Protein AF-A0A958J693-F1 (afdb_monomer)

Foldseek 3Di:
DAELLPRVVRVVVVLLVVLQDQLDAAEHEPVVVCVVVVHDDDQVVVCVQQQHHYFYYHVVVPRRVVVRVVRNVCSVVVVDGGDGDHDPPDDPVVVVQLVVQLVVCCVLPPPQGSSSSLSVCVVVVPVVSVVCVVVVVSNVVPDDPPPPDPPDD

Radius of gyration: 18.5 Å; Cα contacts (8 Å, |Δi|>4): 160; chains: 1; bounding box: 46×27×49 Å

Secondary structure (DSSP, 8-state):
-EEGGGHHHHHHHHHHHHHH-S---EEEE-HHHHHHTT----HHHHHHHHTS-EEEEBGGGTBTHHHHHHHHHHHHHTSS-----------HHHHHHHHHHHHHHHHHSTT-TTHHHHHHHHHHT-HHHHHHHHHSGGGTTT-PPP-------

Solvent-accessible surface area (backbone atoms only — not comparable to full-atom values): 8835 Å² total; per-residue (Å²): 117,36,47,48,75,49,43,75,74,39,45,59,59,50,56,56,49,44,59,69,42,54,80,60,68,42,40,31,27,43,42,63,59,15,49,75,73,71,49,82,78,64,46,67,60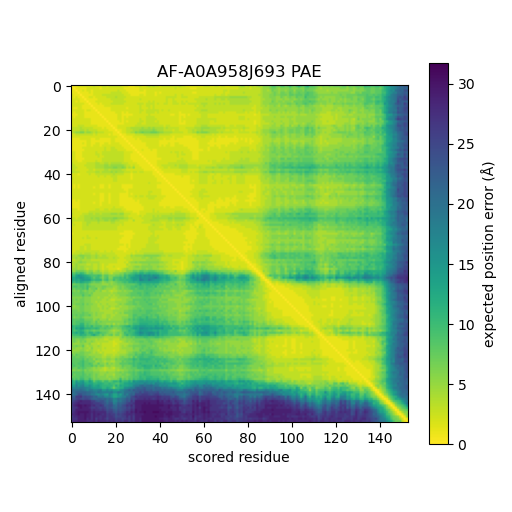,49,18,64,64,46,22,31,58,48,36,61,19,27,71,94,76,60,39,42,50,70,61,43,51,53,50,47,49,31,37,75,74,57,76,44,80,46,56,46,64,67,86,81,86,65,56,73,67,56,54,51,50,42,56,54,41,30,55,50,47,47,68,80,37,70,86,55,66,52,42,64,46,54,32,51,39,51,75,72,60,38,66,69,59,51,47,28,63,73,73,61,54,54,73,55,82,63,56,73,77,75,92,79,69,81,85,76,131

Sequence (153 aa):
VADATRLERNLNLVLQILEITDRAVLCLNLIDEARRHGISIDTRILAKELGVPVIPAAARQNEGMTELLAEIEAVASGQTVCQPRRAQNEPPALKRALKTLMKKLEHEFPGLSNARWVALRLLEGDPLIVEAVRSGELRDLGKSPAISNPVRE

Structure (mmCIF, N/CA/C/O backbone):
data_AF-A0A958J693-F1
#
_entry.id   AF-A0A958J693-F1
#
loop_
_atom_site.group_PDB
_atom_site.id
_atom_site.type_symbol
_atom_site.label_atom_id
_atom_site.label_alt_id
_atom_site.label_comp_id
_atom_site.label_asym_id
_atom_site.label_entity_id
_atom_site.label_seq_id
_atom_site.pdbx_PDB_ins_code
_atom_site.Cartn_x
_atom_site.Cartn_y
_atom_site.Cartn_z
_atom_site.occupancy
_atom_site.B_iso_or_equiv
_atom_site.auth_seq_id
_atom_site.auth_comp_id
_atom_site.auth_asym_id
_atom_site.auth_atom_id
_atom_site.pdbx_PDB_model_num
ATOM 1 N N . VAL A 1 1 ? -2.371 5.069 5.888 1.00 95.00 1 VAL A N 1
ATOM 2 C CA . VAL A 1 1 ? -3.548 5.175 6.786 1.00 95.00 1 VAL A CA 1
ATOM 3 C C . VAL A 1 1 ? -4.766 5.468 5.927 1.00 95.00 1 VAL A C 1
ATOM 5 O O . VAL A 1 1 ? -4.644 6.302 5.038 1.00 95.00 1 VAL A O 1
ATOM 8 N N . ALA A 1 2 ? -5.889 4.792 6.157 1.00 97.06 2 ALA A N 1
ATOM 9 C CA . ALA A 1 2 ? -7.163 5.041 5.484 1.00 97.06 2 ALA A CA 1
ATOM 10 C C . ALA A 1 2 ? -8.268 5.316 6.509 1.00 97.06 2 ALA A C 1
ATOM 12 O O . ALA A 1 2 ? -8.264 4.736 7.591 1.00 97.06 2 ALA A O 1
ATOM 13 N N . ASP A 1 3 ? -9.207 6.190 6.154 1.00 96.50 3 ASP A N 1
ATOM 14 C CA . ASP A 1 3 ? -10.397 6.496 6.954 1.00 96.50 3 ASP A CA 1
ATOM 15 C C . ASP A 1 3 ? -11.483 5.426 6.744 1.00 96.50 3 ASP A C 1
ATOM 17 O O . ASP A 1 3 ? -11.991 5.262 5.629 1.00 96.50 3 ASP A O 1
ATOM 21 N N . ALA A 1 4 ? -11.855 4.725 7.818 1.00 96.56 4 ALA A N 1
ATOM 22 C CA . ALA A 1 4 ? -12.883 3.687 7.827 1.00 96.56 4 ALA A CA 1
ATOM 23 C C . ALA A 1 4 ? -14.268 4.209 7.406 1.00 96.56 4 ALA A C 1
ATOM 25 O O . ALA A 1 4 ? -15.040 3.473 6.797 1.00 96.56 4 ALA A O 1
ATOM 26 N N . THR A 1 5 ? -14.579 5.485 7.650 1.00 95.81 5 THR A N 1
ATOM 27 C CA . THR A 1 5 ? -15.868 6.086 7.268 1.00 95.81 5 THR A CA 1
ATOM 28 C C . THR A 1 5 ? -15.969 6.388 5.771 1.00 95.81 5 THR A C 1
ATOM 30 O O . THR A 1 5 ? -17.068 6.544 5.243 1.00 95.81 5 THR A O 1
ATOM 33 N N . ARG A 1 6 ? -14.832 6.473 5.063 1.00 95.31 6 ARG A N 1
ATOM 34 C CA . ARG A 1 6 ? -14.761 6.781 3.621 1.00 95.31 6 ARG A CA 1
ATOM 35 C C . ARG A 1 6 ? -13.801 5.844 2.896 1.00 95.31 6 ARG A C 1
ATOM 37 O O . ARG A 1 6 ? -12.930 6.297 2.145 1.00 95.31 6 ARG A O 1
ATOM 44 N N . LEU A 1 7 ? -13.950 4.542 3.130 1.00 93.94 7 LEU A N 1
ATOM 45 C CA . LEU A 1 7 ? -13.000 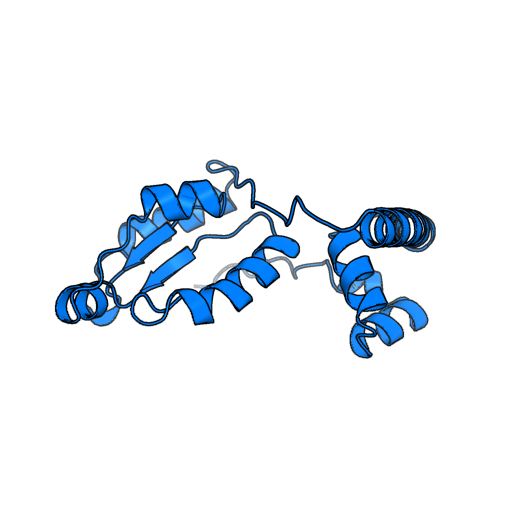3.542 2.651 1.00 93.94 7 LEU A CA 1
ATOM 46 C C . LEU A 1 7 ? -12.834 3.561 1.123 1.00 93.94 7 LEU A C 1
ATOM 48 O O . LEU A 1 7 ? -11.704 3.603 0.653 1.00 93.94 7 LEU A O 1
ATOM 52 N N . GLU A 1 8 ? -13.922 3.629 0.350 1.00 93.19 8 GLU A N 1
ATOM 53 C CA . GLU A 1 8 ? -13.881 3.628 -1.125 1.00 93.19 8 GLU A CA 1
ATOM 54 C C . GLU A 1 8 ? -12.957 4.717 -1.694 1.00 93.19 8 GLU A C 1
ATOM 56 O O . GLU A 1 8 ? -12.073 4.444 -2.507 1.00 93.19 8 GLU A O 1
ATOM 61 N N . ARG A 1 9 ? -13.089 5.951 -1.196 1.00 94.06 9 ARG A N 1
ATOM 62 C CA . ARG A 1 9 ? -12.244 7.075 -1.619 1.00 94.06 9 ARG A CA 1
ATOM 63 C C . ARG A 1 9 ? -10.778 6.861 -1.239 1.00 94.06 9 ARG A C 1
ATOM 65 O O . ARG A 1 9 ? -9.889 7.218 -2.006 1.00 94.06 9 ARG A O 1
ATOM 72 N N . ASN A 1 10 ? -10.521 6.313 -0.052 1.00 95.50 10 ASN A N 1
ATOM 73 C CA . ASN A 1 10 ? -9.160 6.081 0.431 1.00 95.50 10 ASN A CA 1
ATOM 74 C C . ASN A 1 10 ? -8.486 4.909 -0.296 1.00 95.50 10 ASN A C 1
ATOM 76 O O . ASN A 1 10 ? -7.275 4.950 -0.512 1.00 95.50 10 ASN A O 1
ATOM 80 N N . LEU A 1 11 ? -9.254 3.896 -0.714 1.00 94.12 11 LEU A N 1
ATOM 81 C CA . LEU A 1 11 ? -8.726 2.722 -1.408 1.00 94.12 11 LEU A CA 1
ATOM 82 C C . LEU A 1 11 ? -8.037 3.071 -2.723 1.00 94.12 11 LEU A C 1
ATOM 84 O O . LEU A 1 11 ? -7.084 2.397 -3.091 1.00 94.12 11 LEU A O 1
ATOM 88 N N . ASN A 1 12 ? -8.445 4.149 -3.391 1.00 91.56 12 ASN A N 1
ATOM 89 C CA . ASN A 1 12 ? -7.794 4.594 -4.620 1.00 91.56 12 ASN A CA 1
ATOM 90 C C . ASN A 1 12 ? -6.291 4.871 -4.400 1.00 91.56 12 ASN A C 1
ATOM 92 O O . ASN A 1 12 ? -5.443 4.348 -5.121 1.00 91.56 12 ASN A O 1
ATOM 96 N N . LEU A 1 13 ? -5.952 5.600 -3.329 1.00 92.75 13 LEU A N 1
ATOM 97 C CA . LEU A 1 13 ? -4.558 5.854 -2.949 1.00 92.75 13 LEU A CA 1
ATOM 98 C C . LEU A 1 13 ? -3.859 4.582 -2.452 1.00 92.75 13 LEU A C 1
ATOM 100 O O . LEU A 1 13 ? -2.697 4.352 -2.776 1.00 92.75 13 LEU A O 1
ATOM 104 N N . VAL A 1 14 ? -4.557 3.743 -1.679 1.00 94.62 14 VAL A N 1
ATOM 105 C CA . VAL A 1 14 ? -3.994 2.474 -1.190 1.00 94.62 14 VAL A CA 1
ATOM 106 C C . VAL A 1 14 ? -3.551 1.603 -2.364 1.00 94.62 14 VAL A C 1
ATOM 108 O O . VAL A 1 14 ? -2.408 1.160 -2.388 1.00 94.62 14 VAL A O 1
ATOM 111 N N . LEU A 1 15 ? -4.404 1.414 -3.371 1.00 91.75 15 LEU A N 1
ATOM 112 C CA . LEU A 1 15 ? -4.088 0.604 -4.549 1.00 91.75 15 LEU A CA 1
ATOM 113 C C . LEU A 1 15 ? -2.897 1.166 -5.339 1.00 91.75 15 LEU A C 1
ATOM 115 O O . LEU A 1 15 ? -2.049 0.400 -5.785 1.00 91.75 15 LEU A O 1
ATOM 119 N N . GLN A 1 16 ? -2.779 2.492 -5.456 1.00 87.62 16 GLN A N 1
ATOM 120 C CA . GLN A 1 16 ? -1.619 3.126 -6.093 1.00 87.62 16 GLN A CA 1
ATOM 121 C C . GLN A 1 16 ? -0.312 2.844 -5.341 1.00 87.62 16 GLN A C 1
ATOM 123 O O . GLN A 1 16 ? 0.703 2.553 -5.971 1.00 87.62 16 GLN A O 1
ATOM 128 N N . ILE A 1 17 ? -0.331 2.889 -4.005 1.00 90.75 17 ILE A N 1
ATOM 129 C CA . ILE A 1 17 ? 0.837 2.559 -3.173 1.00 90.75 17 ILE A CA 1
ATOM 130 C C . ILE A 1 17 ? 1.219 1.083 -3.342 1.00 90.75 17 ILE A C 1
ATOM 132 O O . ILE A 1 17 ? 2.398 0.764 -3.483 1.00 90.75 17 ILE A O 1
ATOM 136 N N . LEU A 1 18 ? 0.230 0.190 -3.388 1.00 90.81 18 LEU A N 1
ATOM 137 C CA . LEU A 1 18 ? 0.434 -1.252 -3.557 1.00 90.81 18 LEU A CA 1
ATOM 138 C C . LEU A 1 18 ? 0.988 -1.649 -4.943 1.00 90.81 18 LEU A C 1
ATOM 140 O O . LEU A 1 18 ? 1.553 -2.734 -5.101 1.00 90.81 18 LEU A O 1
ATOM 144 N N . GLU A 1 19 ? 0.887 -0.779 -5.952 1.00 85.00 19 GLU A N 1
ATOM 145 C CA . GLU A 1 19 ? 1.602 -0.958 -7.227 1.00 85.00 19 GLU A CA 1
ATOM 146 C C . GLU A 1 19 ? 3.101 -0.622 -7.114 1.00 85.00 19 GLU A C 1
ATOM 148 O O . GLU A 1 19 ? 3.901 -1.133 -7.900 1.00 85.00 19 GLU A O 1
ATOM 153 N N . ILE A 1 20 ? 3.493 0.208 -6.141 1.00 84.44 20 ILE A N 1
ATOM 154 C CA . ILE A 1 20 ? 4.872 0.686 -5.945 1.00 84.44 20 ILE A CA 1
ATOM 155 C C . ILE A 1 20 ? 5.639 -0.199 -4.961 1.00 84.44 20 ILE A C 1
ATOM 157 O O . ILE A 1 20 ? 6.834 -0.413 -5.128 1.00 84.44 20 ILE A O 1
ATOM 161 N N . THR A 1 21 ? 4.994 -0.699 -3.914 1.00 86.19 21 THR A N 1
ATOM 162 C CA . THR A 1 21 ? 5.677 -1.471 -2.873 1.00 86.19 21 THR A CA 1
ATOM 163 C C . THR A 1 21 ? 4.863 -2.684 -2.466 1.00 86.19 21 THR A C 1
ATOM 165 O O . THR A 1 21 ? 3.637 -2.633 -2.375 1.00 86.19 21 THR A O 1
ATOM 168 N N . ASP A 1 22 ? 5.563 -3.781 -2.207 1.00 88.50 22 ASP A N 1
ATOM 169 C CA . ASP A 1 22 ? 5.014 -4.952 -1.539 1.00 88.50 22 ASP A CA 1
ATOM 170 C C . ASP A 1 22 ? 5.060 -4.818 -0.015 1.00 88.50 22 ASP A C 1
ATOM 172 O O . ASP A 1 22 ? 4.269 -5.449 0.667 1.00 88.50 22 ASP A O 1
ATOM 176 N N . ARG A 1 23 ? 5.893 -3.94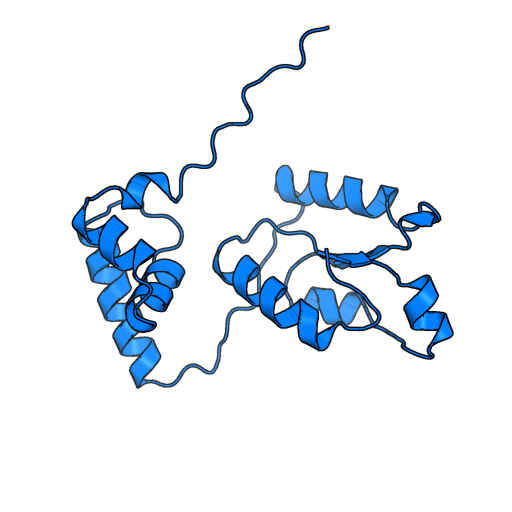6 0.552 1.00 92.19 23 ARG A N 1
ATOM 177 C CA . ARG A 1 23 ? 6.020 -3.764 2.005 1.00 92.19 23 ARG A CA 1
ATOM 178 C C . ARG A 1 23 ? 5.080 -2.674 2.506 1.00 92.19 23 ARG A C 1
ATOM 180 O O . ARG A 1 23 ? 5.485 -1.520 2.646 1.00 92.19 23 ARG A O 1
ATOM 187 N N . ALA A 1 24 ? 3.824 -3.030 2.761 1.00 95.19 24 ALA A N 1
ATOM 188 C CA . ALA A 1 24 ? 2.823 -2.099 3.274 1.00 95.19 24 ALA A CA 1
ATOM 189 C C . ALA A 1 24 ? 1.921 -2.736 4.340 1.00 95.19 24 ALA A C 1
ATOM 191 O O . ALA A 1 24 ? 1.571 -3.907 4.255 1.00 95.19 24 ALA A O 1
ATOM 192 N N . VAL A 1 25 ? 1.499 -1.920 5.310 1.00 97.75 25 VAL A N 1
ATOM 193 C CA . VAL A 1 25 ? 0.471 -2.249 6.307 1.00 97.75 25 VAL A CA 1
ATOM 194 C C . VAL A 1 25 ? -0.609 -1.173 6.245 1.00 97.75 25 VAL A C 1
ATOM 196 O O . VAL A 1 25 ? -0.316 0.027 6.302 1.00 97.75 25 VAL A O 1
ATOM 199 N N . LEU A 1 26 ? -1.873 -1.576 6.121 1.00 97.94 26 LEU A N 1
ATOM 200 C CA . LEU A 1 26 ? -2.996 -0.647 6.093 1.00 97.94 26 LEU A CA 1
ATOM 201 C C . LEU A 1 26 ? -3.552 -0.435 7.503 1.00 97.94 26 LEU A C 1
ATOM 203 O O . LEU A 1 26 ? -4.329 -1.237 8.009 1.00 97.94 26 LEU A O 1
ATOM 207 N N . CYS A 1 27 ? -3.223 0.702 8.109 1.00 98.06 27 CYS A N 1
ATOM 208 C CA . CYS A 1 27 ? -3.968 1.209 9.260 1.00 98.06 27 CYS A CA 1
ATOM 209 C C . CYS A 1 27 ? -5.324 1.759 8.787 1.00 98.06 27 CYS A C 1
ATOM 211 O O . CYS A 1 27 ? -5.368 2.778 8.085 1.00 98.06 27 CYS A O 1
ATOM 213 N N . LEU A 1 28 ? -6.404 1.070 9.151 1.00 97.88 28 LEU A N 1
ATOM 214 C CA . LEU A 1 28 ? -7.789 1.455 8.900 1.00 97.88 28 LEU A CA 1
ATOM 215 C C . LEU A 1 28 ? -8.322 2.202 10.130 1.00 97.88 28 LEU A C 1
ATOM 217 O O . LEU A 1 28 ? -8.853 1.602 11.062 1.00 97.88 28 LEU A O 1
ATOM 221 N N . ASN A 1 29 ? -8.117 3.516 10.145 1.00 97.44 29 ASN A N 1
ATOM 222 C CA . ASN A 1 29 ? -8.379 4.378 11.293 1.00 97.44 29 ASN A CA 1
ATOM 223 C C . ASN A 1 29 ? -9.842 4.855 11.335 1.00 97.44 29 ASN A C 1
ATOM 225 O O . ASN A 1 29 ? -10.520 4.857 10.310 1.00 97.44 29 ASN A O 1
ATOM 229 N N . LEU A 1 30 ? -10.287 5.345 12.496 1.00 96.94 30 LEU A N 1
ATOM 230 C CA . LEU A 1 30 ? -11.658 5.808 12.770 1.00 96.94 30 LEU A CA 1
ATOM 231 C C . LEU A 1 30 ? -12.694 4.670 12.767 1.00 96.94 30 LEU A C 1
ATOM 233 O O . LEU A 1 30 ? -13.831 4.847 12.320 1.00 96.94 30 LEU A O 1
ATOM 237 N N . ILE A 1 31 ? -12.304 3.483 13.250 1.00 96.31 31 ILE A N 1
ATOM 238 C CA . ILE A 1 31 ? -13.203 2.320 13.312 1.00 96.31 31 ILE A CA 1
ATOM 239 C C . ILE A 1 31 ? -14.361 2.523 14.303 1.00 96.31 31 ILE A C 1
ATOM 241 O O . ILE A 1 31 ? -15.456 2.003 14.095 1.00 96.31 31 ILE A O 1
ATOM 245 N N . ASP A 1 32 ? -14.144 3.312 15.354 1.00 95.50 32 ASP A N 1
ATOM 246 C CA . ASP A 1 32 ? -15.155 3.728 16.325 1.00 95.50 32 ASP A CA 1
ATOM 247 C C . ASP A 1 32 ? -16.246 4.585 15.668 1.00 95.50 32 ASP A C 1
ATOM 249 O O . ASP A 1 32 ? -17.438 4.326 15.846 1.00 95.50 32 ASP A O 1
ATOM 253 N N . GLU A 1 33 ? -15.844 5.556 14.849 1.00 96.94 33 GLU A N 1
ATOM 254 C CA . GLU A 1 33 ? -16.771 6.423 14.124 1.00 96.94 33 GLU A CA 1
ATOM 255 C C . GLU A 1 33 ? -17.507 5.667 13.011 1.00 96.94 33 GLU A C 1
ATOM 257 O O . GLU A 1 33 ? -18.714 5.835 12.833 1.00 96.94 33 GLU A O 1
ATOM 262 N N . ALA A 1 34 ? -16.825 4.751 12.315 1.00 95.94 34 ALA A N 1
ATOM 263 C CA . ALA A 1 34 ? -17.467 3.866 11.346 1.00 95.94 34 ALA A CA 1
ATOM 264 C C . ALA A 1 34 ? -18.597 3.045 11.996 1.00 95.94 34 ALA A C 1
ATOM 266 O O . ALA A 1 34 ? -19.717 3.034 11.481 1.00 95.94 34 ALA A O 1
ATOM 267 N N . ARG A 1 35 ? -18.352 2.447 13.174 1.00 94.88 35 ARG A N 1
ATOM 268 C CA . ARG A 1 35 ? -19.383 1.715 13.934 1.00 94.88 35 ARG A CA 1
ATOM 269 C C . ARG A 1 35 ? -20.554 2.620 14.332 1.00 94.88 35 ARG A C 1
ATOM 271 O O . ARG A 1 35 ? -21.702 2.204 14.202 1.00 94.88 35 ARG A O 1
ATOM 278 N N . ARG A 1 36 ? -20.289 3.858 14.774 1.00 95.81 36 ARG A N 1
ATOM 279 C CA . ARG A 1 36 ? -21.336 4.845 15.120 1.00 95.81 36 ARG A CA 1
ATOM 280 C C . ARG A 1 36 ? -22.219 5.214 13.933 1.00 95.81 36 ARG A C 1
ATOM 282 O O . ARG A 1 36 ? -23.412 5.435 14.113 1.00 95.81 36 ARG A O 1
ATOM 289 N N . HIS A 1 37 ? -21.656 5.231 12.729 1.00 95.50 37 HIS A N 1
ATOM 290 C CA . HIS A 1 37 ? -22.388 5.458 11.483 1.00 95.50 37 HIS A CA 1
ATOM 291 C C . HIS A 1 37 ? -23.040 4.189 10.906 1.00 95.50 37 HIS A C 1
ATOM 293 O O . HIS A 1 37 ? -23.558 4.222 9.792 1.00 95.50 37 HIS A O 1
ATOM 299 N N . GLY A 1 38 ? -23.024 3.065 11.633 1.00 95.56 38 GLY A N 1
ATOM 300 C CA . GLY A 1 38 ? -23.592 1.797 11.167 1.00 95.56 38 GLY A CA 1
ATOM 301 C C . GLY A 1 38 ? -22.778 1.119 10.061 1.00 95.56 38 GLY A C 1
ATOM 302 O O . GLY A 1 38 ? -23.283 0.225 9.385 1.00 95.56 38 GLY A O 1
ATOM 303 N N . ILE A 1 39 ? -21.522 1.526 9.864 1.00 95.94 39 ILE A N 1
ATOM 304 C CA . ILE A 1 39 ? -20.614 0.946 8.877 1.00 95.94 39 ILE A CA 1
ATOM 305 C C . ILE A 1 39 ? -19.869 -0.218 9.534 1.00 95.94 39 ILE A C 1
ATOM 307 O O . ILE A 1 39 ? -19.137 -0.043 10.509 1.00 95.94 39 ILE A O 1
ATOM 311 N N . SER A 1 40 ? -20.036 -1.416 8.974 1.00 93.56 40 SER A N 1
ATOM 312 C CA . SER A 1 40 ? -19.294 -2.615 9.370 1.00 93.56 40 SER A CA 1
ATOM 313 C C . SER A 1 40 ? -18.305 -2.992 8.273 1.00 93.56 40 SER A C 1
ATOM 315 O O . SER A 1 40 ? -18.678 -3.090 7.104 1.00 93.56 40 SER A O 1
ATOM 317 N N . ILE A 1 41 ? -17.041 -3.190 8.647 1.00 95.25 41 ILE A N 1
ATOM 318 C CA . ILE A 1 41 ? -15.956 -3.523 7.720 1.00 95.25 41 ILE A CA 1
ATOM 319 C C . ILE A 1 41 ? -15.332 -4.839 8.167 1.00 95.25 41 ILE A C 1
ATOM 321 O O . ILE A 1 41 ? -14.803 -4.932 9.274 1.00 95.25 41 ILE A O 1
ATOM 325 N N . ASP A 1 42 ? -15.352 -5.847 7.293 1.00 96.44 42 ASP A N 1
ATOM 326 C CA . ASP A 1 42 ? -14.598 -7.079 7.519 1.00 96.44 42 ASP A CA 1
ATOM 327 C C . ASP A 1 42 ? -13.135 -6.865 7.104 1.00 96.44 42 ASP A C 1
ATOM 329 O O . ASP A 1 42 ? -12.769 -6.941 5.927 1.00 96.44 42 ASP A O 1
ATOM 333 N N . THR A 1 43 ? -12.287 -6.578 8.089 1.00 96.19 43 THR A N 1
ATOM 334 C CA . THR A 1 43 ? -10.853 -6.344 7.878 1.00 96.19 43 THR A CA 1
ATOM 335 C C . THR A 1 43 ? -10.110 -7.585 7.400 1.00 96.19 43 THR A C 1
ATOM 337 O O . THR A 1 43 ? -9.097 -7.444 6.720 1.00 96.19 43 THR A O 1
ATOM 340 N N . ARG A 1 44 ? -10.611 -8.797 7.675 1.00 96.38 44 ARG A N 1
ATOM 341 C CA . ARG A 1 44 ? -9.984 -10.048 7.216 1.00 96.38 44 ARG A CA 1
ATOM 342 C C . ARG A 1 44 ? -10.196 -10.232 5.722 1.00 96.38 44 ARG A C 1
ATOM 344 O O . ARG A 1 44 ? -9.255 -10.566 5.005 1.00 96.38 44 ARG A O 1
ATOM 351 N N . ILE A 1 45 ? -11.419 -9.986 5.248 1.00 96.56 45 ILE A N 1
ATOM 352 C CA . ILE A 1 45 ? -11.716 -9.993 3.810 1.00 96.56 45 ILE A CA 1
ATOM 353 C C . ILE A 1 45 ? -10.922 -8.884 3.122 1.00 96.56 45 ILE A C 1
ATOM 355 O O . ILE A 1 45 ? -10.277 -9.146 2.111 1.00 96.56 45 ILE A O 1
ATOM 359 N N . LEU A 1 46 ? -10.898 -7.676 3.694 1.00 96.38 46 LEU A N 1
ATOM 360 C CA . LEU A 1 46 ? -10.146 -6.562 3.122 1.00 96.38 46 LEU A CA 1
ATOM 361 C C . LEU A 1 46 ? -8.642 -6.866 3.028 1.00 96.38 46 LEU A C 1
ATOM 363 O O . LEU A 1 46 ? -8.043 -6.626 1.984 1.00 96.38 46 LEU A O 1
ATOM 367 N N . ALA A 1 47 ? -8.046 -7.455 4.068 1.00 96.69 47 ALA A N 1
ATOM 368 C CA . ALA A 1 47 ? -6.646 -7.877 4.053 1.00 96.69 47 ALA A CA 1
ATOM 369 C C . ALA A 1 47 ? -6.376 -8.933 2.978 1.00 96.69 47 ALA A C 1
ATOM 371 O O . ALA A 1 47 ? -5.403 -8.830 2.233 1.00 96.69 47 ALA A O 1
ATOM 372 N N . LYS A 1 48 ? -7.269 -9.919 2.838 1.00 95.31 48 LYS A N 1
ATOM 373 C CA . LYS A 1 48 ? -7.166 -10.956 1.804 1.00 95.31 48 LYS A CA 1
ATOM 374 C C . LYS A 1 48 ? -7.268 -10.385 0.387 1.00 95.31 48 LYS A C 1
ATOM 376 O O . LYS A 1 48 ? -6.544 -10.828 -0.503 1.00 95.31 48 LYS A O 1
ATOM 381 N N . GLU A 1 49 ? -8.178 -9.441 0.169 1.00 93.69 49 GLU A N 1
ATOM 382 C CA . GLU A 1 49 ? -8.395 -8.827 -1.142 1.00 93.69 49 GLU A CA 1
ATOM 383 C C . GLU A 1 49 ? -7.286 -7.840 -1.510 1.00 93.69 49 GLU A C 1
ATOM 385 O O . GLU A 1 49 ? -6.892 -7.782 -2.671 1.00 93.69 49 GLU A O 1
ATOM 390 N N . LEU A 1 50 ? -6.727 -7.115 -0.539 1.00 94.75 50 LEU A N 1
ATOM 391 C CA . LEU A 1 50 ? -5.589 -6.230 -0.783 1.00 94.75 50 LEU A CA 1
ATOM 392 C C . LEU A 1 50 ? -4.259 -6.985 -0.851 1.00 94.75 50 LEU A C 1
ATOM 394 O O . LEU A 1 50 ? -3.358 -6.541 -1.556 1.00 94.75 50 LEU A O 1
ATOM 398 N N . GLY A 1 51 ? -4.133 -8.117 -0.156 1.00 95.31 51 GLY A N 1
ATOM 399 C CA . GLY A 1 51 ? -2.891 -8.885 -0.053 1.00 95.31 51 GLY A CA 1
ATOM 400 C C . GLY A 1 51 ? -1.872 -8.299 0.931 1.00 95.31 51 GLY A C 1
ATOM 401 O O . GLY A 1 51 ? -0.687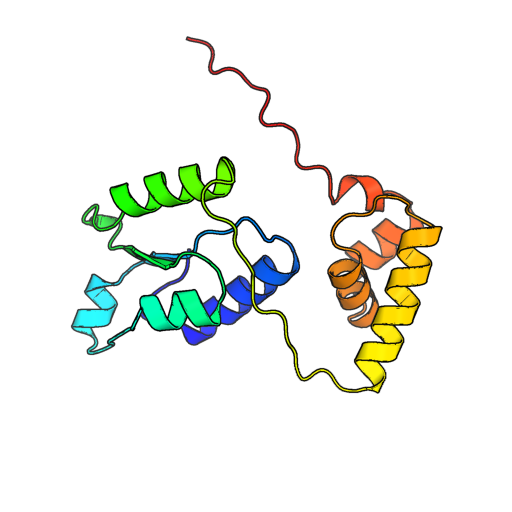 -8.623 0.842 1.00 95.31 51 GLY A O 1
ATOM 402 N N . VAL A 1 52 ? -2.324 -7.437 1.848 1.00 97.00 52 VAL A N 1
ATOM 403 C CA . VAL A 1 52 ? -1.513 -6.798 2.898 1.00 97.00 52 VAL A CA 1
ATOM 404 C C . VAL A 1 52 ? -2.243 -6.828 4.244 1.00 97.00 52 VAL A C 1
ATOM 406 O O . VAL A 1 52 ? -3.478 -6.859 4.249 1.00 97.00 52 VAL A O 1
ATOM 409 N N . PRO A 1 53 ? -1.531 -6.784 5.386 1.00 97.62 53 PRO A N 1
ATOM 410 C CA . PRO A 1 53 ? -2.160 -6.671 6.697 1.00 97.62 53 PRO A CA 1
ATOM 411 C C . PRO A 1 53 ? -3.027 -5.413 6.802 1.00 97.62 53 PRO A C 1
ATOM 413 O O . PRO A 1 53 ? -2.627 -4.323 6.380 1.00 97.62 53 PRO A O 1
ATOM 416 N N . VAL A 1 54 ? -4.218 -5.565 7.384 1.00 98.12 54 VAL A N 1
ATOM 417 C CA . VAL A 1 54 ? -5.163 -4.470 7.631 1.00 98.12 54 VAL A CA 1
ATOM 418 C C . VAL A 1 54 ? -5.495 -4.437 9.110 1.00 98.12 54 VAL A C 1
ATOM 420 O O . VAL A 1 54 ? -6.123 -5.360 9.626 1.00 98.12 54 VAL A O 1
ATOM 423 N N . ILE A 1 55 ? -5.109 -3.352 9.773 1.00 98.12 55 ILE A N 1
ATOM 424 C CA . ILE A 1 55 ? -5.271 -3.189 11.216 1.00 98.12 55 ILE A CA 1
ATOM 425 C C . ILE A 1 55 ? -6.344 -2.131 11.473 1.00 98.12 55 ILE A C 1
ATOM 427 O O . ILE A 1 55 ? -6.130 -0.966 11.118 1.00 98.12 55 ILE A O 1
ATOM 431 N N . PRO A 1 56 ? -7.514 -2.509 12.028 1.00 97.50 56 PRO A N 1
ATOM 432 C CA . PRO A 1 56 ? -8.505 -1.536 12.458 1.00 97.50 56 PRO A CA 1
ATOM 433 C C . PRO A 1 56 ? -7.955 -0.751 13.647 1.00 97.50 56 PRO A C 1
ATOM 435 O O . PRO A 1 56 ? -7.416 -1.338 14.581 1.00 97.50 56 PRO A O 1
ATOM 438 N N . ALA A 1 57 ? -8.109 0.567 13.618 1.00 97.69 57 ALA A N 1
ATOM 439 C CA . ALA A 1 57 ? -7.603 1.437 14.665 1.00 97.69 57 ALA A CA 1
ATOM 440 C C . ALA A 1 57 ? -8.601 2.542 15.021 1.00 97.69 57 ALA A C 1
ATOM 442 O O . ALA A 1 57 ? -9.350 3.046 14.176 1.00 97.69 57 ALA A O 1
ATOM 443 N N . ALA A 1 58 ? -8.551 2.956 16.282 1.00 96.81 58 ALA A N 1
ATOM 444 C CA . ALA A 1 58 ? -9.139 4.194 16.764 1.00 96.81 58 ALA A CA 1
ATOM 445 C C . ALA A 1 58 ? -8.021 4.963 17.478 1.00 96.81 58 ALA A C 1
ATOM 447 O O . ALA A 1 58 ? -7.816 4.858 18.689 1.00 96.81 58 ALA A O 1
ATOM 448 N N . ALA A 1 59 ? -7.217 5.686 16.689 1.00 92.44 59 ALA A N 1
ATOM 449 C CA . ALA A 1 59 ? -5.947 6.247 17.157 1.00 92.44 59 ALA A CA 1
ATOM 450 C C . ALA A 1 59 ? -6.110 7.199 18.356 1.00 92.44 59 ALA A C 1
ATOM 452 O O . ALA A 1 59 ? -5.243 7.262 19.222 1.00 92.44 59 ALA A O 1
ATOM 45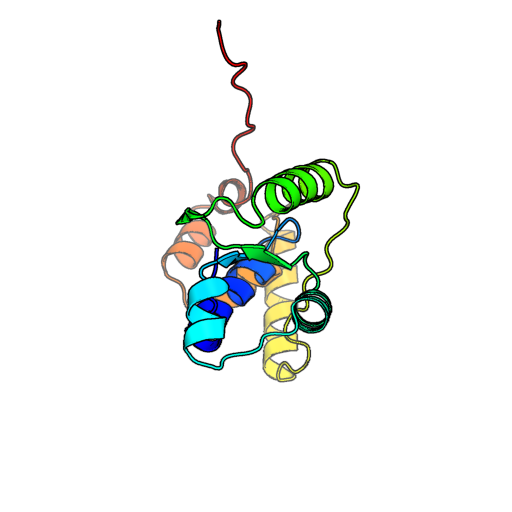3 N N . ARG A 1 60 ? -7.243 7.914 18.446 1.00 93.50 60 ARG A N 1
ATOM 454 C CA . ARG A 1 60 ? -7.534 8.826 19.570 1.00 93.50 60 ARG A CA 1
ATOM 455 C C . ARG A 1 60 ? -7.777 8.082 20.884 1.00 93.50 60 ARG A C 1
ATOM 457 O O . ARG A 1 60 ? -7.588 8.664 21.945 1.00 93.50 60 ARG A O 1
ATOM 464 N N . GLN A 1 61 ? -8.196 6.825 20.805 1.00 94.06 61 GLN A N 1
ATOM 465 C CA . GLN A 1 61 ? -8.454 5.929 21.928 1.00 94.06 61 GLN A CA 1
ATOM 466 C C . GLN A 1 61 ? -7.310 4.927 22.134 1.00 94.06 61 GLN A C 1
ATOM 468 O O . GLN A 1 61 ? -7.410 4.060 22.995 1.00 94.06 61 GLN A O 1
ATOM 473 N N . ASN A 1 62 ? -6.228 5.047 21.354 1.00 93.88 62 ASN A N 1
ATOM 474 C CA . ASN A 1 62 ? -5.104 4.114 21.330 1.00 93.88 62 ASN A CA 1
ATOM 475 C C . ASN A 1 62 ? -5.506 2.654 21.002 1.00 93.88 62 ASN A C 1
ATOM 477 O O . ASN A 1 62 ? -4.776 1.721 21.326 1.00 93.88 62 ASN A O 1
ATOM 481 N N . GLU A 1 63 ? -6.656 2.447 20.349 1.00 96.31 63 GLU A N 1
ATOM 482 C CA . GLU A 1 63 ? -7.129 1.128 19.902 1.00 96.31 63 GLU A CA 1
ATOM 483 C C . GLU A 1 63 ? -6.390 0.723 18.618 1.00 96.31 63 GLU A C 1
ATOM 485 O O . GLU A 1 63 ? -6.294 1.526 17.684 1.00 96.31 63 GLU A O 1
ATOM 490 N N . GLY A 1 64 ? -5.886 -0.514 18.556 1.00 95.12 64 GLY A N 1
ATOM 491 C CA . GLY A 1 64 ? -5.229 -1.076 17.367 1.00 95.12 64 GLY A CA 1
ATOM 492 C C . GLY A 1 64 ? -3.756 -0.686 17.186 1.00 95.12 64 GLY A C 1
ATOM 493 O O . GLY A 1 64 ? -3.117 -1.117 16.228 1.00 95.12 64 GLY A O 1
ATOM 494 N N . MET A 1 65 ? -3.201 0.159 18.064 1.00 96.44 65 MET A N 1
ATOM 495 C CA . MET A 1 65 ? -1.847 0.703 17.895 1.00 96.44 65 MET A CA 1
ATOM 496 C C . MET A 1 65 ? -0.750 -0.322 18.192 1.00 96.44 65 MET A C 1
ATOM 498 O O . MET A 1 65 ? 0.271 -0.337 17.505 1.00 96.44 65 MET A O 1
ATOM 502 N N . THR A 1 66 ? -0.959 -1.189 19.185 1.00 97.25 66 THR A N 1
ATOM 503 C CA . THR A 1 66 ? -0.012 -2.260 19.515 1.00 97.25 66 THR A CA 1
ATOM 504 C C . THR A 1 66 ? 0.053 -3.288 18.390 1.00 97.25 66 THR A C 1
ATOM 506 O O . THR A 1 66 ? 1.151 -3.627 17.952 1.00 97.25 66 THR A O 1
ATOM 509 N N . GLU A 1 67 ? -1.095 -3.728 17.866 1.00 97.38 67 GLU A N 1
ATOM 510 C CA . GLU A 1 67 ? -1.131 -4.642 16.721 1.00 97.38 67 GLU A CA 1
ATOM 511 C C . GLU A 1 67 ? -0.526 -4.001 15.468 1.00 97.38 67 GLU A C 1
ATOM 513 O O . GLU A 1 67 ? 0.217 -4.652 14.737 1.00 97.38 67 GLU A O 1
ATOM 518 N N . LEU A 1 68 ? -0.786 -2.708 15.237 1.00 97.81 68 LEU A N 1
ATOM 519 C CA . LEU A 1 68 ? -0.223 -1.983 14.100 1.00 97.81 68 LEU A CA 1
ATOM 520 C C . LEU A 1 68 ? 1.307 -1.956 14.137 1.00 97.81 68 LEU A C 1
ATOM 522 O O . LEU A 1 68 ? 1.939 -2.203 13.113 1.00 97.81 68 LEU A O 1
ATOM 526 N N . LEU A 1 69 ? 1.902 -1.653 15.293 1.00 97.69 69 LEU A N 1
ATOM 527 C CA . LEU A 1 69 ? 3.359 -1.623 15.443 1.00 97.69 69 LEU A CA 1
ATOM 528 C C . LEU A 1 69 ? 3.977 -3.011 15.249 1.00 97.69 69 LEU A C 1
ATOM 530 O O . LEU A 1 69 ? 4.973 -3.126 14.536 1.00 97.69 69 LEU A O 1
ATOM 534 N N . ALA A 1 70 ? 3.359 -4.052 15.813 1.00 97.88 70 ALA A N 1
ATOM 535 C CA . ALA A 1 70 ? 3.817 -5.428 15.645 1.00 97.88 70 ALA A CA 1
ATOM 536 C C . ALA A 1 70 ? 3.798 -5.865 14.169 1.00 97.88 70 ALA A C 1
ATOM 538 O O . ALA A 1 70 ? 4.760 -6.449 13.677 1.00 97.88 70 ALA A O 1
ATOM 539 N N . GLU A 1 71 ? 2.741 -5.530 13.426 1.00 97.62 71 GLU A N 1
ATOM 540 C CA . GLU A 1 71 ? 2.644 -5.877 12.002 1.00 97.62 71 GLU A CA 1
ATOM 541 C C . GLU A 1 71 ? 3.592 -5.060 11.123 1.00 97.62 71 GLU A C 1
ATOM 543 O O . GLU A 1 71 ? 4.133 -5.576 10.144 1.00 97.62 71 GLU A O 1
ATOM 548 N N . ILE A 1 72 ? 3.859 -3.799 11.478 1.00 97.62 72 ILE A N 1
ATOM 549 C CA . ILE A 1 72 ? 4.904 -3.010 10.813 1.00 97.62 72 ILE A CA 1
ATOM 550 C C . ILE A 1 72 ? 6.267 -3.688 10.987 1.00 97.62 72 ILE A C 1
ATOM 552 O O . ILE A 1 72 ? 6.996 -3.834 10.005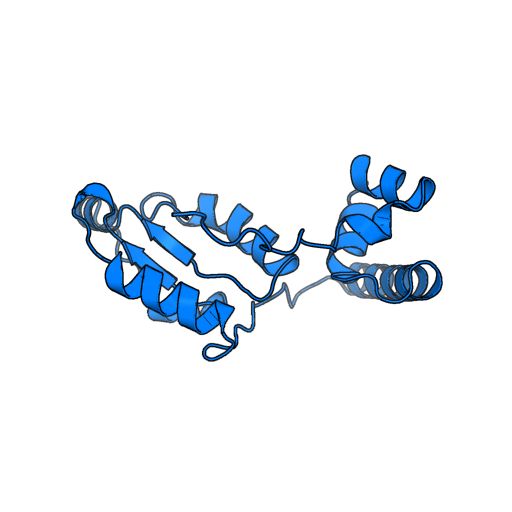 1.00 97.62 72 ILE A O 1
ATOM 556 N N . GLU A 1 73 ? 6.605 -4.131 12.200 1.00 97.62 73 GLU A N 1
ATOM 557 C CA . GLU A 1 73 ? 7.849 -4.858 12.470 1.00 97.62 73 GLU A CA 1
ATOM 558 C C . GLU A 1 73 ? 7.910 -6.187 11.703 1.00 97.62 73 GLU A C 1
ATOM 560 O O . GLU A 1 73 ? 8.926 -6.491 11.069 1.00 97.62 73 GLU A O 1
ATOM 565 N N . ALA A 1 74 ? 6.819 -6.954 11.682 1.00 97.38 74 ALA A N 1
ATOM 566 C CA . ALA A 1 74 ? 6.745 -8.231 10.978 1.00 97.38 74 ALA A CA 1
ATOM 567 C C . ALA A 1 74 ? 6.916 -8.069 9.456 1.00 97.38 74 ALA A C 1
ATOM 569 O O . ALA A 1 74 ? 7.657 -8.827 8.826 1.00 97.38 74 ALA A O 1
ATOM 570 N N . VAL A 1 75 ? 6.293 -7.053 8.849 1.00 96.69 75 VAL A N 1
ATOM 571 C CA . VAL A 1 75 ? 6.468 -6.748 7.418 1.00 96.69 75 VAL A CA 1
ATOM 572 C C . VAL A 1 75 ? 7.875 -6.219 7.128 1.00 96.69 75 VAL A C 1
ATOM 574 O O . VAL A 1 75 ? 8.493 -6.618 6.140 1.00 96.69 75 VAL A O 1
ATOM 577 N N . ALA A 1 76 ? 8.418 -5.348 7.984 1.00 94.69 76 ALA A N 1
ATOM 578 C CA . ALA A 1 76 ? 9.749 -4.769 7.795 1.00 94.69 76 ALA A CA 1
ATOM 579 C C . ALA A 1 76 ? 10.874 -5.810 7.921 1.00 94.69 76 ALA A C 1
ATOM 581 O O . ALA A 1 76 ? 11.834 -5.775 7.148 1.00 94.69 76 ALA A O 1
ATOM 582 N N . SER A 1 77 ? 10.740 -6.749 8.861 1.00 95.31 77 SER A N 1
ATOM 583 C CA . SER A 1 77 ? 11.677 -7.861 9.077 1.00 95.31 77 SER A CA 1
ATOM 584 C C . SER A 1 77 ? 11.507 -9.011 8.077 1.00 95.31 77 SER A C 1
ATOM 586 O O . SER A 1 77 ? 12.357 -9.898 8.013 1.00 95.31 77 SER A O 1
ATOM 588 N N . GLY A 1 78 ? 10.435 -8.999 7.277 1.00 93.12 78 GLY A N 1
ATOM 589 C CA . GLY A 1 78 ? 10.123 -10.046 6.303 1.00 93.12 78 GLY A CA 1
ATOM 590 C C . GLY A 1 78 ? 9.474 -11.298 6.900 1.00 93.12 78 GLY A C 1
ATOM 591 O O . GLY A 1 78 ? 9.330 -12.292 6.192 1.00 93.12 78 GLY A O 1
ATOM 592 N N . GLN A 1 79 ? 9.064 -11.261 8.172 1.00 94.94 79 GLN A N 1
ATOM 593 C CA . GLN A 1 79 ? 8.259 -12.319 8.793 1.00 94.94 79 GLN A CA 1
ATOM 594 C C . GLN A 1 79 ? 6.873 -12.415 8.142 1.00 94.94 79 GLN A C 1
ATOM 596 O O . GLN A 1 79 ? 6.390 -13.514 7.867 1.00 94.94 79 GLN A O 1
ATOM 601 N N . THR A 1 80 ? 6.267 -11.267 7.831 1.00 93.44 80 THR A N 1
ATOM 602 C CA . THR A 1 80 ? 5.018 -11.179 7.072 1.00 93.44 80 THR A CA 1
ATOM 603 C C . THR A 1 80 ? 5.327 -10.812 5.626 1.00 93.44 80 THR A C 1
ATOM 605 O O . THR A 1 80 ? 5.686 -9.676 5.312 1.00 93.44 80 THR A O 1
ATOM 608 N N . VAL A 1 81 ? 5.162 -11.777 4.719 1.00 92.38 81 VAL A N 1
ATOM 609 C CA . VAL A 1 81 ? 5.316 -11.552 3.277 1.00 92.38 81 VAL A CA 1
ATOM 610 C C . VAL A 1 81 ? 3.988 -11.096 2.688 1.00 92.38 81 VAL A C 1
ATOM 612 O O . VAL A 1 81 ? 3.018 -11.850 2.620 1.00 92.38 81 VAL A O 1
ATOM 615 N N . CYS A 1 82 ? 3.960 -9.853 2.235 1.00 92.81 82 CYS A N 1
ATOM 616 C CA . CYS A 1 82 ? 2.820 -9.270 1.548 1.00 92.81 82 CYS A CA 1
ATOM 617 C C . CYS A 1 82 ? 2.797 -9.674 0.068 1.00 92.81 82 CYS A C 1
ATOM 619 O O . CYS A 1 82 ? 3.837 -9.801 -0.577 1.00 92.81 82 CYS A O 1
ATOM 621 N N . GLN A 1 83 ? 1.597 -9.838 -0.488 1.00 90.81 83 GLN A N 1
ATOM 622 C CA . GLN A 1 83 ? 1.387 -10.136 -1.908 1.00 90.81 83 GLN A CA 1
ATOM 623 C C . GLN A 1 83 ? 0.273 -9.244 -2.458 1.00 90.81 83 GLN A C 1
ATOM 625 O O . GLN A 1 83 ? -0.851 -9.721 -2.651 1.00 90.81 83 GLN A O 1
ATOM 630 N N . PRO A 1 84 ? 0.546 -7.946 -2.693 1.00 89.62 84 PRO A N 1
ATOM 631 C CA . PRO A 1 84 ? -0.505 -7.025 -3.073 1.00 89.62 84 PRO A CA 1
ATOM 632 C C . PRO A 1 84 ? -1.201 -7.438 -4.366 1.00 89.62 84 PRO A C 1
ATOM 634 O O . PRO A 1 84 ? -0.553 -7.761 -5.371 1.00 89.62 84 PRO A O 1
ATOM 637 N N . ARG A 1 85 ? -2.535 -7.413 -4.364 1.00 82.38 85 ARG A N 1
ATOM 638 C CA . ARG A 1 85 ? -3.305 -7.730 -5.569 1.00 82.38 85 ARG A CA 1
ATOM 639 C C . ARG A 1 85 ? -3.266 -6.565 -6.548 1.00 82.38 85 ARG A C 1
ATOM 641 O O . ARG A 1 85 ? -3.909 -5.540 -6.349 1.00 82.38 85 ARG A O 1
ATOM 648 N N . ARG A 1 86 ? -2.549 -6.772 -7.648 1.00 81.25 86 ARG A N 1
ATOM 649 C CA . ARG A 1 86 ? -2.512 -5.862 -8.801 1.00 81.25 86 ARG A CA 1
ATOM 650 C C . ARG A 1 86 ? -3.659 -6.163 -9.761 1.00 81.25 86 ARG A C 1
ATOM 652 O O . ARG A 1 86 ? -4.148 -7.294 -9.812 1.00 81.25 86 ARG A O 1
ATOM 659 N N . ALA A 1 87 ? -4.081 -5.167 -10.537 1.00 71.88 87 ALA A N 1
ATOM 660 C CA . ALA A 1 87 ? -5.199 -5.307 -11.471 1.00 71.88 87 ALA A CA 1
ATOM 661 C C . ALA A 1 87 ? -4.972 -6.471 -12.461 1.00 71.88 87 ALA A C 1
ATOM 663 O O . ALA A 1 87 ? -4.065 -6.434 -13.289 1.00 71.88 87 ALA A O 1
ATOM 664 N N . GLN A 1 88 ? -5.803 -7.518 -12.389 1.00 65.81 88 GLN A N 1
ATOM 665 C CA . GLN A 1 88 ? -5.640 -8.725 -13.221 1.00 65.81 88 GLN A CA 1
ATOM 666 C C . GLN A 1 88 ? -6.357 -8.617 -14.583 1.00 65.81 88 GLN A C 1
ATOM 668 O O . GLN A 1 88 ? -5.941 -9.226 -15.580 1.00 65.81 88 GLN A O 1
ATOM 673 N N . ASN A 1 89 ? -7.392 -7.774 -14.651 1.00 73.19 89 ASN A N 1
ATOM 674 C CA . ASN A 1 89 ? -8.289 -7.620 -15.802 1.00 73.19 89 ASN A CA 1
ATOM 675 C C . ASN A 1 89 ? -7.868 -6.478 -16.738 1.00 73.19 89 ASN A C 1
ATOM 677 O O . ASN A 1 89 ? -8.680 -5.656 -17.152 1.00 73.19 89 ASN A O 1
ATOM 681 N N . GLU A 1 90 ? -6.582 -6.405 -17.069 1.00 81.75 90 GLU A N 1
ATOM 682 C CA . GLU A 1 90 ? -6.087 -5.386 -17.998 1.00 81.75 90 GLU A CA 1
ATOM 683 C C . GLU A 1 90 ? -6.446 -5.733 -19.454 1.00 81.75 90 GLU A C 1
ATOM 685 O O . GLU A 1 90 ? -6.287 -6.894 -19.863 1.00 81.75 90 GLU A O 1
ATOM 690 N N . PRO A 1 91 ? -6.841 -4.742 -20.277 1.00 89.88 91 PRO A N 1
ATOM 691 C CA . PRO A 1 91 ? -7.052 -4.947 -21.704 1.00 89.88 91 PRO A CA 1
ATOM 692 C C . PRO A 1 91 ? -5.807 -5.542 -22.392 1.00 89.88 91 PRO A C 1
ATOM 694 O O . PRO A 1 91 ? -4.682 -5.130 -22.089 1.00 89.88 91 PRO A O 1
ATOM 697 N N . PRO A 1 92 ? -5.956 -6.441 -23.387 1.00 90.44 92 PRO A N 1
ATOM 698 C CA . PRO A 1 92 ? -4.813 -7.040 -24.088 1.00 90.44 92 PRO A CA 1
ATOM 699 C C . PRO A 1 92 ? -3.871 -6.020 -24.746 1.00 90.44 92 PRO A C 1
ATOM 701 O O . PRO A 1 92 ? -2.676 -6.273 -24.902 1.00 90.44 92 PRO A O 1
ATOM 704 N N . ALA A 1 93 ? -4.392 -4.859 -25.154 1.00 92.56 93 ALA A N 1
ATOM 705 C CA . ALA A 1 93 ? -3.580 -3.750 -25.651 1.00 92.56 93 ALA A CA 1
ATOM 706 C C . ALA A 1 93 ? -2.650 -3.187 -24.563 1.00 92.56 93 ALA A C 1
ATOM 708 O O . ALA A 1 93 ? -1.450 -3.063 -24.805 1.00 92.56 93 ALA A O 1
ATOM 709 N N . LEU A 1 94 ? -3.174 -2.948 -23.355 1.00 90.50 94 LEU A N 1
ATOM 710 C CA . LEU A 1 94 ? -2.400 -2.445 -22.221 1.00 90.50 94 LEU A CA 1
ATOM 711 C C . LEU A 1 94 ? -1.313 -3.443 -21.805 1.00 90.50 94 LEU A C 1
ATOM 713 O O . LEU A 1 94 ? -0.151 -3.063 -21.699 1.00 90.50 94 LEU A O 1
ATOM 717 N N . LYS A 1 95 ? -1.648 -4.737 -21.688 1.00 89.75 95 LYS A N 1
ATOM 718 C CA . LYS A 1 95 ? -0.664 -5.790 -21.361 1.00 89.75 95 LYS A CA 1
ATOM 719 C C . LYS A 1 95 ? 0.512 -5.810 -22.342 1.00 89.75 95 LYS A C 1
ATOM 721 O O . LYS A 1 95 ? 1.664 -5.942 -21.933 1.00 89.75 95 LYS A O 1
ATOM 726 N N . ARG A 1 96 ? 0.239 -5.657 -23.644 1.00 92.62 96 ARG A N 1
ATOM 727 C CA . ARG A 1 96 ? 1.279 -5.598 -24.689 1.00 92.62 96 ARG A CA 1
ATOM 728 C C . ARG A 1 96 ? 2.130 -4.333 -24.587 1.00 92.62 96 ARG A C 1
ATOM 730 O O . ARG A 1 96 ? 3.353 -4.430 -24.699 1.00 92.62 96 ARG A O 1
ATOM 737 N N . ALA A 1 97 ? 1.507 -3.179 -24.354 1.00 94.00 97 ALA A N 1
ATOM 738 C CA . ALA A 1 97 ? 2.211 -1.911 -24.178 1.00 94.00 97 ALA A CA 1
ATOM 739 C C . ALA A 1 97 ? 3.134 -1.953 -22.950 1.00 94.00 97 ALA A C 1
ATOM 741 O O . ALA A 1 97 ? 4.329 -1.690 -23.078 1.00 94.00 97 ALA A O 1
ATOM 742 N N . LEU A 1 98 ? 2.616 -2.403 -21.801 1.00 92.31 98 LEU A N 1
ATOM 743 C CA . LEU A 1 98 ? 3.387 -2.571 -20.569 1.00 92.31 98 LEU A CA 1
ATOM 744 C C . LEU A 1 98 ? 4.551 -3.539 -20.757 1.00 92.31 98 LEU A C 1
ATOM 746 O O . LEU A 1 98 ? 5.682 -3.181 -20.453 1.00 92.31 98 LEU A O 1
ATOM 750 N N . LYS A 1 99 ? 4.316 -4.723 -21.335 1.00 92.44 99 LYS A N 1
ATOM 751 C CA . LYS A 1 99 ? 5.387 -5.699 -21.598 1.00 92.44 99 LYS A CA 1
ATOM 752 C C . LYS A 1 99 ? 6.496 -5.115 -22.480 1.00 92.44 99 LYS A C 1
ATOM 754 O O . LYS A 1 99 ? 7.673 -5.383 -22.252 1.00 92.44 99 LYS A O 1
ATOM 759 N N . THR A 1 100 ? 6.123 -4.323 -23.483 1.00 95.69 100 THR A N 1
ATOM 760 C CA . THR A 1 100 ? 7.081 -3.677 -24.390 1.00 95.69 100 THR A CA 1
ATOM 761 C C . THR A 1 100 ? 7.897 -2.610 -23.666 1.00 95.69 100 THR A C 1
ATOM 763 O O . THR A 1 100 ? 9.117 -2.580 -23.811 1.00 95.69 100 THR A O 1
ATOM 766 N N . LEU A 1 101 ? 7.243 -1.757 -22.873 1.00 94.31 101 LEU A N 1
ATOM 767 C CA . LEU A 1 101 ? 7.909 -0.703 -22.110 1.00 94.31 101 LEU A CA 1
ATOM 768 C C . LEU A 1 101 ? 8.798 -1.268 -21.006 1.00 94.31 101 LEU A C 1
ATOM 770 O O . LEU A 1 101 ? 9.946 -0.859 -20.914 1.00 94.31 101 LEU A O 1
ATOM 774 N N . MET A 1 102 ? 8.320 -2.245 -20.234 1.00 92.19 102 MET A N 1
ATOM 775 C CA . MET A 1 102 ? 9.103 -2.896 -19.179 1.00 92.19 102 MET A CA 1
ATOM 776 C C . MET A 1 102 ? 10.403 -3.482 -19.733 1.00 92.19 102 MET A C 1
ATOM 778 O O . MET A 1 102 ? 11.467 -3.197 -19.199 1.00 92.19 102 MET A O 1
ATOM 782 N N . LYS A 1 103 ? 10.347 -4.199 -20.866 1.00 93.19 103 LYS A N 1
ATOM 783 C CA . LYS A 1 103 ? 11.549 -4.754 -21.509 1.00 93.19 103 LYS A CA 1
ATOM 784 C C . LYS A 1 103 ? 12.542 -3.668 -21.941 1.00 93.19 103 LYS A C 1
ATOM 786 O O . LYS A 1 103 ? 13.748 -3.866 -21.836 1.00 93.19 103 LYS A O 1
ATOM 791 N N . LYS A 1 104 ? 12.049 -2.535 -22.455 1.00 93.62 104 LYS A N 1
ATOM 792 C CA . LYS A 1 104 ? 12.903 -1.396 -22.830 1.00 93.62 104 LYS A CA 1
ATOM 793 C C . LYS A 1 104 ? 13.519 -0.728 -21.600 1.00 93.62 104 LYS A C 1
ATOM 795 O O . LYS A 1 104 ? 14.709 -0.448 -21.606 1.00 93.62 104 LYS A O 1
ATOM 800 N N . LEU A 1 105 ? 12.729 -0.523 -20.547 1.00 91.50 105 LEU A N 1
ATOM 801 C CA . LEU A 1 105 ? 13.188 0.072 -19.294 1.00 91.50 105 LEU A CA 1
ATOM 802 C C . LEU A 1 105 ? 14.239 -0.800 -18.607 1.00 91.50 105 LEU A C 1
ATOM 804 O O . LEU A 1 105 ? 15.240 -0.269 -18.155 1.00 91.50 105 LEU A O 1
ATOM 808 N N . GLU A 1 106 ? 14.064 -2.121 -18.580 1.00 89.38 106 GLU A N 1
ATOM 809 C CA . GLU A 1 106 ? 15.061 -3.050 -18.029 1.00 89.38 106 GLU A CA 1
ATOM 810 C C . GLU A 1 106 ? 16.378 -3.040 -18.818 1.00 89.38 106 GLU A C 1
ATOM 812 O O . GLU A 1 106 ? 17.444 -3.230 -18.234 1.00 89.38 106 GLU A O 1
ATOM 817 N N . HIS A 1 107 ? 16.316 -2.816 -20.135 1.00 89.44 107 HIS A N 1
ATOM 818 C CA . HIS A 1 107 ? 17.503 -2.729 -20.981 1.00 89.44 107 HIS A CA 1
ATOM 819 C C . HIS A 1 107 ? 18.288 -1.429 -20.753 1.00 89.44 107 HIS A C 1
ATOM 821 O O . HIS A 1 107 ? 19.504 -1.476 -20.589 1.00 89.44 107 HIS A O 1
ATOM 827 N N . GLU A 1 108 ? 17.598 -0.286 -20.712 1.00 89.38 108 GLU A N 1
ATOM 828 C CA . GLU A 1 108 ? 18.209 1.042 -20.526 1.00 89.38 108 GLU A CA 1
ATOM 829 C C . GLU A 1 108 ? 18.597 1.315 -19.059 1.00 89.38 108 GLU A C 1
ATOM 831 O O . GLU A 1 108 ? 19.623 1.931 -18.755 1.00 89.38 108 GLU A O 1
ATOM 836 N N . PHE A 1 109 ? 17.803 0.799 -18.118 1.00 88.25 109 PHE A N 1
ATOM 837 C CA . PHE A 1 109 ? 17.982 0.953 -16.676 1.00 88.25 109 PHE A CA 1
ATOM 838 C C . PHE A 1 109 ? 18.051 -0.420 -15.982 1.00 88.25 109 PHE A C 1
ATOM 840 O O . PHE A 1 109 ? 17.103 -0.828 -15.301 1.00 88.25 109 PHE A O 1
ATOM 847 N N . PRO A 1 110 ? 19.179 -1.149 -16.106 1.00 84.44 110 PRO A N 1
ATOM 848 C CA . PRO A 1 110 ? 19.365 -2.413 -15.403 1.00 84.44 110 PRO A CA 1
ATOM 849 C C . PRO A 1 110 ? 19.214 -2.232 -13.888 1.00 84.44 110 PRO A C 1
ATOM 851 O O . PRO A 1 110 ? 19.803 -1.323 -13.303 1.00 84.44 110 PRO A O 1
ATOM 854 N N . GLY A 1 111 ? 18.430 -3.103 -13.250 1.00 80.00 111 GLY A N 1
ATOM 855 C CA . GLY A 1 111 ? 18.169 -3.036 -11.807 1.00 80.00 111 GLY A CA 1
ATOM 856 C C . GLY A 1 111 ? 17.125 -1.997 -11.386 1.00 80.00 111 GLY A C 1
ATOM 857 O O . GLY A 1 111 ? 16.981 -1.749 -10.190 1.00 80.00 111 GLY A O 1
ATOM 858 N N . LEU A 1 112 ? 16.386 -1.402 -12.332 1.00 81.62 112 LEU A N 1
ATOM 859 C CA . LEU A 1 112 ? 15.246 -0.538 -12.027 1.00 81.62 112 LEU A CA 1
ATOM 860 C C . LEU A 1 112 ? 14.202 -1.298 -11.197 1.00 81.62 112 LEU A C 1
ATOM 862 O O . LEU A 1 112 ? 13.584 -2.257 -11.669 1.00 81.62 112 LEU A O 1
ATOM 866 N N . SER A 1 113 ? 13.969 -0.843 -9.968 1.00 76.00 113 SER A N 1
ATOM 867 C CA . SER A 1 113 ? 12.844 -1.321 -9.172 1.00 76.00 113 SER A CA 1
ATOM 868 C C . SER A 1 113 ? 11.528 -0.811 -9.769 1.00 76.00 113 SER A C 1
ATOM 870 O O . SER A 1 113 ? 11.454 0.274 -10.342 1.00 76.00 113 SER A O 1
ATOM 872 N N . ASN A 1 114 ? 10.465 -1.610 -9.662 1.00 79.69 114 ASN A N 1
ATOM 873 C CA . ASN A 1 114 ? 9.110 -1.215 -10.065 1.00 79.69 114 ASN A CA 1
ATOM 874 C C . ASN A 1 114 ? 8.941 -0.801 -11.542 1.00 79.69 114 ASN A C 1
ATOM 876 O O . ASN A 1 114 ? 8.100 0.042 -11.858 1.00 79.69 114 ASN A O 1
ATOM 880 N N . ALA A 1 115 ? 9.658 -1.444 -12.473 1.00 87.31 115 ALA A N 1
ATOM 881 C CA . ALA A 1 115 ? 9.579 -1.162 -13.916 1.00 87.31 115 ALA A CA 1
ATOM 882 C C . ALA A 1 115 ? 8.141 -1.129 -14.478 1.00 87.31 115 ALA A C 1
ATOM 884 O O . ALA A 1 115 ? 7.831 -0.338 -15.368 1.00 87.31 115 ALA A O 1
ATOM 885 N N . ARG A 1 116 ? 7.233 -1.952 -13.933 1.00 86.94 116 ARG A N 1
ATOM 886 C CA . ARG A 1 116 ? 5.805 -1.939 -14.288 1.00 86.94 116 ARG A CA 1
ATOM 887 C C . ARG A 1 116 ? 5.118 -0.616 -13.934 1.00 86.94 116 ARG A C 1
ATOM 889 O O . ARG A 1 116 ? 4.377 -0.094 -14.761 1.00 86.94 116 ARG A O 1
ATOM 896 N N . TRP A 1 117 ? 5.349 -0.084 -12.734 1.00 87.38 117 TRP A N 1
ATOM 897 C CA . TRP A 1 117 ? 4.760 1.184 -12.301 1.00 87.38 117 TRP A CA 1
ATOM 898 C C . TRP A 1 117 ? 5.290 2.347 -13.142 1.00 87.38 117 TRP A C 1
ATOM 900 O O . TRP A 1 117 ? 4.504 3.160 -13.619 1.00 87.38 117 TRP A O 1
ATOM 910 N N . VAL A 1 118 ? 6.597 2.368 -13.422 1.00 89.44 118 VAL A N 1
ATOM 911 C CA . VAL A 1 118 ? 7.198 3.359 -14.330 1.00 89.44 118 VAL A CA 1
ATOM 912 C C . VAL A 1 118 ? 6.560 3.276 -15.718 1.00 89.44 118 VAL A C 1
ATOM 914 O O . VAL A 1 118 ? 6.170 4.296 -16.280 1.00 89.44 118 VAL A O 1
ATOM 917 N N . ALA A 1 119 ? 6.394 2.067 -16.262 1.00 91.31 119 ALA A N 1
ATOM 918 C CA . ALA A 1 119 ? 5.739 1.871 -17.552 1.00 91.31 119 ALA A CA 1
ATOM 919 C C . ALA A 1 119 ? 4.289 2.388 -17.556 1.00 91.31 119 ALA A C 1
ATOM 921 O O . ALA A 1 119 ? 3.881 3.018 -18.528 1.00 91.31 119 ALA A O 1
ATOM 922 N N . LEU A 1 120 ? 3.528 2.162 -16.479 1.00 89.56 120 LEU A N 1
ATOM 923 C CA . LEU A 1 120 ? 2.181 2.720 -16.319 1.00 89.56 120 LEU A CA 1
ATOM 924 C C . LEU A 1 120 ? 2.206 4.254 -16.324 1.00 89.56 120 LEU A C 1
ATOM 926 O O . LEU A 1 120 ? 1.478 4.863 -17.101 1.00 89.56 120 LEU A O 1
ATOM 930 N N . ARG A 1 121 ? 3.090 4.879 -15.537 1.00 89.88 121 ARG A N 1
ATOM 931 C CA . ARG A 1 121 ? 3.217 6.346 -15.474 1.00 89.88 121 ARG A CA 1
ATOM 932 C C . ARG A 1 121 ? 3.608 6.961 -16.818 1.00 89.88 121 ARG A C 1
ATOM 934 O O . ARG A 1 121 ? 3.073 7.996 -17.199 1.00 89.88 121 ARG A O 1
ATOM 941 N N . LEU A 1 122 ? 4.484 6.299 -17.574 1.00 92.12 122 LEU A N 1
ATOM 942 C CA . LEU A 1 122 ? 4.842 6.726 -18.928 1.00 92.12 122 LEU A CA 1
ATOM 943 C C . LEU A 1 122 ? 3.656 6.650 -19.897 1.00 92.12 122 LEU A C 1
ATOM 945 O O . LEU A 1 122 ? 3.493 7.548 -20.719 1.00 92.12 122 LEU A O 1
ATOM 949 N N . LEU A 1 123 ? 2.822 5.607 -19.807 1.00 92.31 123 LEU A N 1
ATOM 950 C CA . LEU A 1 123 ? 1.606 5.491 -20.624 1.00 92.31 123 LEU A CA 1
ATOM 951 C C . LEU A 1 123 ? 0.553 6.541 -20.259 1.00 92.31 123 LEU A C 1
ATOM 953 O O . LEU A 1 123 ? -0.182 6.988 -21.135 1.00 92.31 123 LEU A O 1
ATOM 957 N N . GLU A 1 124 ? 0.492 6.934 -18.988 1.00 90.31 124 GLU A N 1
ATOM 958 C CA . GLU A 1 124 ? -0.355 8.031 -18.508 1.00 90.31 124 GLU A CA 1
ATOM 959 C C . GLU A 1 124 ? 0.185 9.418 -18.902 1.00 90.31 124 GLU A C 1
ATOM 961 O O . GLU A 1 124 ? -0.537 10.407 -18.793 1.00 90.31 124 GLU A O 1
ATOM 966 N N . GLY A 1 125 ? 1.427 9.501 -19.391 1.00 90.62 125 GLY A N 1
ATOM 967 C CA . GLY A 1 125 ? 2.062 10.759 -19.777 1.00 90.62 125 GLY A CA 1
ATOM 968 C C . GLY A 1 125 ? 2.531 11.598 -18.587 1.00 90.62 125 GLY A C 1
ATOM 969 O O . GLY A 1 125 ? 2.548 12.823 -18.686 1.00 90.62 125 GLY A O 1
ATOM 970 N N . ASP A 1 126 ? 2.899 10.960 -17.471 1.00 91.44 126 ASP A N 1
ATOM 971 C CA . ASP A 1 126 ? 3.403 11.646 -16.279 1.00 91.44 126 ASP A CA 1
ATOM 972 C C . ASP A 1 126 ? 4.682 12.448 -16.613 1.00 91.44 126 ASP A C 1
ATOM 974 O O . ASP A 1 126 ? 5.713 11.847 -16.942 1.00 91.44 126 ASP A O 1
ATOM 978 N N . PRO A 1 127 ? 4.650 13.794 -16.544 1.00 90.06 127 PRO A N 1
ATOM 979 C CA . PRO A 1 127 ? 5.758 14.628 -16.998 1.00 90.06 127 PRO A CA 1
ATOM 980 C C . PRO A 1 127 ? 7.016 14.451 -16.144 1.00 90.06 127 PRO A C 1
ATOM 982 O O . PRO A 1 127 ? 8.120 14.560 -16.675 1.00 90.06 127 PRO A O 1
ATOM 985 N N . LEU A 1 128 ? 6.871 14.137 -14.852 1.00 88.44 128 LEU A N 1
ATOM 986 C CA . LEU A 1 128 ? 8.009 13.925 -13.957 1.00 88.44 128 LEU A CA 1
ATOM 987 C C . LEU A 1 128 ? 8.740 12.635 -14.318 1.00 88.44 128 LEU A C 1
ATOM 989 O O . LEU A 1 128 ? 9.966 12.614 -14.392 1.00 88.44 128 LEU A O 1
ATOM 993 N N . ILE A 1 129 ? 7.990 11.565 -14.592 1.00 89.81 129 ILE A N 1
ATOM 994 C CA . ILE A 1 129 ? 8.581 10.286 -14.998 1.00 89.81 129 ILE A CA 1
ATOM 995 C C . ILE A 1 129 ? 9.183 10.381 -16.399 1.00 89.81 129 ILE A C 1
ATOM 997 O O . ILE A 1 129 ? 10.262 9.842 -16.635 1.00 89.81 129 ILE A O 1
ATOM 1001 N N . VAL A 1 130 ? 8.534 11.093 -17.323 1.00 90.62 130 VAL A N 1
ATOM 1002 C CA . VAL A 1 130 ? 9.093 11.341 -18.659 1.00 90.62 130 VAL A CA 1
ATOM 1003 C C . VAL A 1 130 ? 10.428 12.076 -18.565 1.00 90.62 130 VAL A C 1
ATOM 1005 O O . VAL A 1 130 ? 11.378 11.671 -19.236 1.00 90.62 130 VAL A O 1
ATOM 1008 N N . GLU A 1 131 ? 10.522 13.115 -17.736 1.00 91.19 131 GLU A N 1
ATOM 1009 C CA . GLU A 1 131 ? 11.773 13.853 -17.558 1.00 91.19 131 GLU A CA 1
ATOM 1010 C C . GLU A 1 131 ? 12.842 12.998 -16.874 1.00 91.19 131 GLU A C 1
ATOM 1012 O O . GLU A 1 131 ? 13.958 12.9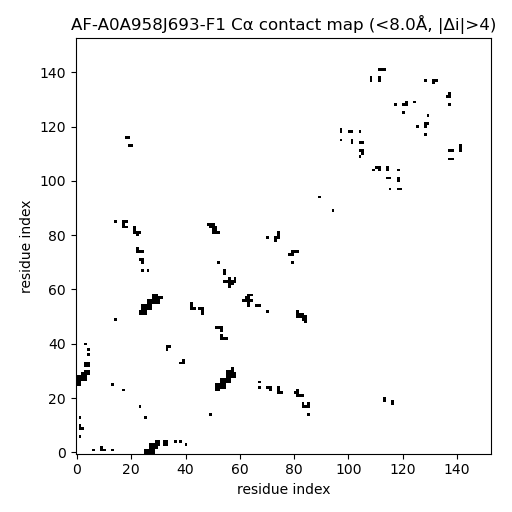24 -17.372 1.00 91.19 131 GLU A O 1
ATOM 1017 N N . ALA A 1 132 ? 12.493 12.249 -15.825 1.00 88.06 132 ALA A N 1
ATOM 1018 C CA . ALA A 1 132 ? 13.430 11.357 -15.140 1.00 88.06 132 ALA A CA 1
ATOM 1019 C C . ALA A 1 132 ? 13.995 10.248 -16.054 1.00 88.06 132 ALA A C 1
ATOM 1021 O O . ALA A 1 132 ? 15.142 9.822 -15.894 1.00 88.06 132 ALA A O 1
ATOM 1022 N N . VAL A 1 133 ? 13.214 9.780 -17.039 1.00 88.00 133 VAL A N 1
ATOM 1023 C CA . VAL A 1 133 ? 13.709 8.863 -18.083 1.00 88.00 133 VAL A CA 1
ATOM 1024 C C . VAL A 1 133 ? 14.674 9.581 -19.030 1.00 88.00 133 VAL A C 1
ATOM 1026 O O . VAL A 1 133 ? 15.672 8.988 -19.433 1.00 88.00 133 VAL A O 1
ATOM 1029 N N . ARG A 1 134 ? 14.400 10.841 -19.391 1.00 88.19 134 ARG A N 1
ATOM 1030 C CA . ARG A 1 134 ? 15.249 11.635 -20.298 1.00 88.19 134 ARG A CA 1
ATOM 1031 C C . ARG A 1 134 ? 16.567 12.059 -19.653 1.00 88.19 134 ARG A C 1
ATOM 1033 O O . ARG A 1 134 ? 17.594 12.008 -20.323 1.00 88.19 134 ARG A O 1
ATOM 1040 N N . SER A 1 135 ? 16.539 12.457 -18.383 1.00 87.94 135 SER A N 1
ATOM 1041 C CA . SER A 1 135 ? 17.712 12.896 -17.621 1.00 87.94 135 SER A CA 1
ATOM 1042 C C . SER A 1 135 ? 18.584 11.731 -17.139 1.00 87.94 135 SER A C 1
ATOM 1044 O O . SER A 1 135 ? 19.751 11.927 -16.810 1.00 87.94 135 SER A O 1
ATOM 1046 N N . GLY A 1 136 ? 18.042 10.507 -17.115 1.00 82.50 136 GLY A N 1
ATOM 1047 C CA . GLY A 1 136 ? 18.732 9.309 -16.631 1.00 82.50 136 GLY A CA 1
ATOM 1048 C C . GLY A 1 136 ? 18.687 9.124 -15.106 1.00 82.50 136 GLY A C 1
ATOM 1049 O O . GLY A 1 136 ? 19.217 8.136 -14.592 1.00 82.50 136 GLY A O 1
ATOM 1050 N N . GLU A 1 137 ? 18.015 10.023 -14.384 1.00 79.44 137 GLU A N 1
ATOM 1051 C CA . GLU A 1 137 ? 17.882 10.035 -12.916 1.00 79.44 137 GLU A CA 1
ATOM 1052 C C . GLU A 1 137 ? 16.925 8.960 -12.378 1.00 79.44 137 GLU A C 1
ATOM 1054 O O . GLU A 1 137 ? 16.789 8.762 -11.170 1.00 79.44 137 GLU A O 1
ATOM 1059 N N . LEU A 1 138 ? 16.289 8.197 -13.270 1.00 74.06 138 LEU A N 1
ATOM 1060 C CA . LEU A 1 138 ? 15.352 7.133 -12.919 1.00 74.06 138 LEU A CA 1
ATOM 1061 C C . LEU A 1 138 ? 15.916 6.103 -11.917 1.00 74.06 138 LEU A C 1
ATOM 1063 O O . LEU A 1 138 ? 15.161 5.478 -11.173 1.00 74.06 138 LEU A O 1
ATOM 1067 N N . ARG A 1 139 ? 17.245 5.929 -11.882 1.00 61.59 139 ARG A N 1
ATOM 1068 C CA . ARG A 1 139 ? 17.949 5.013 -10.966 1.00 61.59 139 ARG A CA 1
ATOM 1069 C C . ARG A 1 139 ? 17.836 5.407 -9.492 1.00 61.59 139 ARG A C 1
ATOM 1071 O O . ARG A 1 139 ? 18.042 4.551 -8.633 1.00 61.59 139 ARG A O 1
ATOM 1078 N N . ASP A 1 140 ? 17.521 6.664 -9.198 1.00 58.53 140 ASP A N 1
ATOM 1079 C CA . ASP A 1 140 ? 17.479 7.182 -7.830 1.00 58.53 140 ASP A CA 1
ATOM 1080 C C . ASP A 1 140 ? 16.062 7.197 -7.239 1.00 58.53 140 ASP A C 1
ATOM 1082 O O . ASP A 1 140 ? 15.912 7.199 -6.020 1.00 58.53 140 ASP A O 1
ATOM 1086 N N . LEU A 1 141 ? 15.019 7.052 -8.066 1.00 55.84 141 LEU A N 1
ATOM 1087 C CA . LEU A 1 141 ? 13.619 6.961 -7.615 1.00 55.84 141 LEU A CA 1
ATOM 1088 C C . LEU A 1 141 ? 13.319 5.684 -6.804 1.00 55.84 141 LEU A C 1
ATOM 1090 O O . LEU A 1 141 ? 12.341 5.632 -6.062 1.00 55.84 141 LEU A O 1
ATOM 1094 N N . GLY A 1 142 ? 14.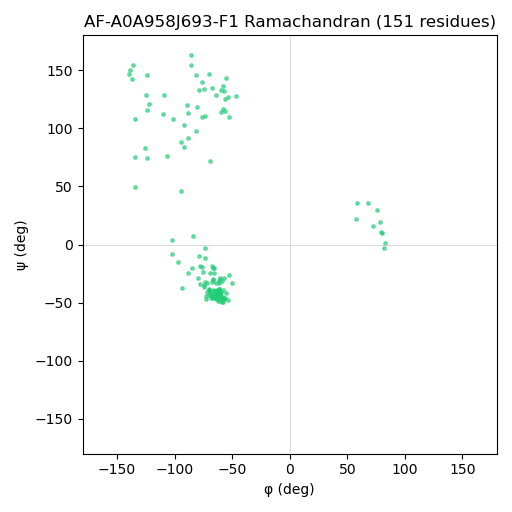158 4.651 -6.945 1.00 45.44 142 GLY A N 1
ATOM 1095 C CA . GLY A 1 142 ? 14.035 3.363 -6.257 1.00 45.44 142 GLY A CA 1
ATOM 1096 C C . GLY A 1 142 ? 14.970 3.171 -5.061 1.00 45.44 142 GLY A C 1
ATOM 1097 O O . GLY A 1 142 ? 14.838 2.180 -4.340 1.00 45.44 142 GLY A O 1
ATOM 1098 N N . LYS A 1 143 ? 15.922 4.087 -4.840 1.00 40.62 143 LYS A N 1
ATOM 1099 C CA . LYS A 1 143 ? 16.835 4.031 -3.696 1.00 40.62 143 LYS A CA 1
ATOM 1100 C C . LYS A 1 143 ? 16.181 4.754 -2.530 1.00 40.62 143 LYS A C 1
ATOM 1102 O O . LYS A 1 143 ? 16.343 5.958 -2.363 1.00 40.62 143 LYS A O 1
ATOM 1107 N N . SER A 1 144 ? 15.453 4.013 -1.698 1.00 34.03 144 SER A N 1
ATOM 1108 C CA . SER A 1 144 ? 15.152 4.513 -0.357 1.00 34.03 144 SER A CA 1
ATOM 1109 C C . SER A 1 144 ? 16.487 4.894 0.300 1.00 34.03 144 SER A C 1
ATOM 1111 O O . SER A 1 144 ? 17.390 4.049 0.309 1.00 34.03 144 SER A O 1
ATOM 1113 N N . PRO A 1 145 ? 16.659 6.118 0.835 1.00 31.34 145 PRO A N 1
ATOM 1114 C CA . PRO A 1 145 ? 17.807 6.403 1.673 1.00 31.34 145 PRO A CA 1
ATOM 1115 C C . PRO A 1 145 ? 17.771 5.380 2.803 1.00 31.34 145 PRO A C 1
ATOM 1117 O O . PRO A 1 145 ? 16.740 5.188 3.456 1.00 31.34 145 PRO A O 1
ATOM 1120 N N . ALA A 1 146 ? 18.872 4.652 2.957 1.00 32.72 146 ALA A N 1
ATOM 1121 C CA . ALA A 1 146 ? 19.079 3.800 4.104 1.00 32.72 146 ALA A CA 1
ATOM 1122 C C . ALA A 1 146 ? 18.724 4.615 5.351 1.00 32.72 146 ALA A C 1
ATOM 1124 O O . ALA A 1 146 ? 19.225 5.726 5.538 1.00 32.72 146 ALA A O 1
ATOM 1125 N N . ILE A 1 147 ? 17.859 4.065 6.202 1.00 37.16 147 ILE A N 1
ATOM 1126 C CA . ILE A 1 147 ? 17.712 4.516 7.583 1.00 37.16 147 ILE A CA 1
ATOM 1127 C C . ILE A 1 147 ? 19.009 4.096 8.287 1.00 37.16 147 ILE A C 1
ATOM 1129 O O . ILE A 1 147 ? 19.068 3.128 9.032 1.00 37.16 147 ILE A O 1
ATOM 1133 N N . SER A 1 148 ? 20.098 4.782 7.957 1.00 30.44 148 SER A N 1
ATOM 1134 C CA . SER A 1 148 ? 21.346 4.793 8.693 1.00 30.44 148 SER A CA 1
ATOM 1135 C C . SER A 1 148 ? 21.410 6.145 9.380 1.00 30.44 148 SER A C 1
ATOM 1137 O O . SER A 1 148 ? 22.104 7.059 8.942 1.00 30.44 148 SER A O 1
ATOM 1139 N N . ASN A 1 149 ? 20.642 6.283 10.453 1.00 27.55 149 ASN A N 1
ATOM 1140 C CA . ASN A 1 149 ? 21.043 7.188 11.509 1.00 27.55 149 ASN A CA 1
ATOM 1141 C C . ASN A 1 149 ? 20.829 6.447 12.830 1.00 27.55 149 ASN A C 1
ATOM 1143 O O . ASN A 1 149 ? 19.677 6.190 13.187 1.00 27.55 149 ASN A O 1
ATOM 1147 N N . PRO A 1 150 ? 21.900 6.020 13.524 1.00 35.06 150 PRO A N 1
ATOM 1148 C CA . PRO A 1 150 ? 21.748 5.542 14.882 1.00 35.06 150 PRO A CA 1
ATOM 1149 C C . PRO A 1 150 ? 21.258 6.730 15.708 1.00 35.06 150 PRO A C 1
ATOM 1151 O O . PRO A 1 150 ? 21.822 7.825 15.637 1.00 35.06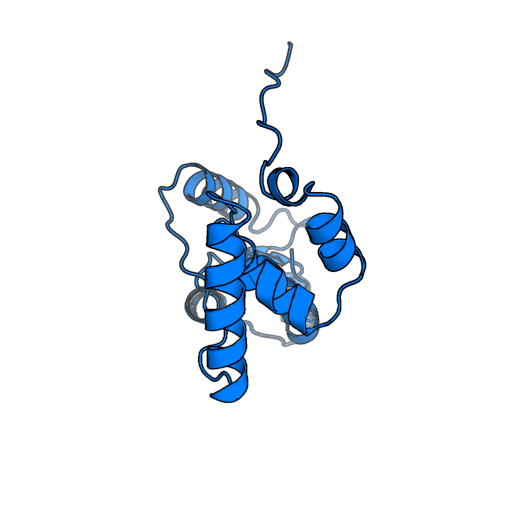 150 PRO A O 1
ATOM 1154 N N . VAL A 1 151 ? 20.174 6.515 16.446 1.00 34.81 151 VAL A N 1
ATOM 1155 C CA . VAL A 1 151 ? 19.718 7.426 17.493 1.00 34.81 151 VAL A CA 1
ATOM 1156 C C . VAL A 1 151 ? 20.916 7.657 18.414 1.00 34.81 151 VAL A C 1
ATOM 1158 O O . VAL A 1 151 ? 21.382 6.725 19.066 1.00 34.81 151 VAL A O 1
ATOM 1161 N N . ARG A 1 152 ? 21.481 8.867 18.375 1.00 33.34 152 ARG A N 1
ATOM 1162 C CA . ARG A 1 152 ? 22.428 9.317 19.392 1.00 33.34 152 ARG A CA 1
ATOM 1163 C C . ARG A 1 152 ? 21.631 9.639 20.652 1.00 33.34 152 ARG A C 1
ATOM 1165 O O . ARG A 1 152 ? 20.570 10.254 20.554 1.00 33.34 152 ARG A O 1
ATOM 1172 N N . GLU A 1 153 ? 22.180 9.140 21.752 1.00 38.78 153 GLU A N 1
ATOM 1173 C CA . GLU A 1 153 ? 21.786 9.298 23.157 1.00 38.78 153 GLU A CA 1
ATOM 1174 C C . GLU A 1 153 ? 21.414 10.733 23.550 1.00 38.78 153 GLU A C 1
ATOM 1176 O O . GLU A 1 153 ? 22.041 11.683 23.020 1.00 38.78 153 GLU A O 1
#

pLDDT: mean 86.82, std 16.78, range [27.55, 98.12]

Nearest PDB structures (foldseek):
  3k53-assembly1_A  TM=7.938E-01  e=2.104E-08  Pyrococcus furiosus
  3iby-assembly4_D  TM=8.322E-01  e=7.908E-08  Legionella pneumophila
  3iby-assembly3_C  TM=8.022E-01  e=1.912E-07  Legionella pneumophila
  3b1w-assembly4_D  TM=8.017E-01  e=3.825E-07  Streptococcus thermophilus LMG 18311
  3a1t-assembly1_A  TM=7.634E-01  e=3.592E-07  Thermotoga maritima

Mean predicted aligned error: 7.6 Å